Protein AF-A0A2V9BMB3-F1 (afdb_monomer)

Sequence (99 aa):
MALEAHAADNLRFIRETMERAGSFTAVPGWGGFAIGWTALAASFVAARQASRNAWLATWLAEALVAVGIAAGATARKARAAKVPLLSGPGRKFALSFVP

Radius of gyration: 21.28 Å; Cα contacts (8 Å, |Δi|>4): 41; chains: 1; bounding box: 56×33×55 Å

Foldseek 3Di:
DVVVVVVVVVVVVVVVVVVVVVLPVCQPPVLVVVLVVLVVVLVVVLVPDPDPVVNVVSVVVSVVVSVVSNVVSLVVSCVVVVHDSCPDVVVVVVVVPPD

Solvent-accessible surface area (backbone atoms only — not comparable to full-atom values): 5585 Å² total; per-residue (Å²): 109,72,67,59,54,51,52,53,50,52,54,51,51,51,51,53,48,51,64,57,47,65,73,72,74,61,67,53,64,66,31,56,52,51,38,53,53,52,49,52,54,39,48,59,55,31,74,68,43,92,44,73,65,56,28,51,51,38,52,54,52,45,50,53,50,39,49,50,42,47,51,50,36,50,52,55,49,28,60,75,66,74,45,63,75,74,80,43,66,62,43,58,58,58,50,70,73,54,133

Secondary structure (DSSP, 8-state):
-HHHHHHHHHHHHHHHHHHHHTTTS---HHHHHHHHHHHHHHHHHHHT-SSHHHHHHHHHHHHHHHHHHHHHHHHHHHHHTT--TTTSHHHHHHHTT--

pLDDT: mean 80.55, std 15.61, range [50.62, 98.12]

Nearest PDB structures (foldseek):
  4ke2-assembly2_B  TM=3.819E-01  e=6.171E+00  Pseudopleuronectes americanus
  4ke2-assembly1_A  TM=4.449E-01  e=9.646E+00  Pseudopleuronectes americanus

Structure (mmCIF, N/CA/C/O backbone):
data_AF-A0A2V9BMB3-F1
#
_entry.id   AF-A0A2V9BMB3-F1
#
loop_
_atom_site.group_PDB
_atom_site.id
_atom_site.type_symbol
_atom_site.label_atom_id
_atom_site.label_alt_id
_atom_site.label_comp_id
_atom_site.label_asym_id
_atom_site.label_entity_id
_atom_site.label_seq_id
_atom_site.pdbx_PDB_ins_code
_atom_site.Cartn_x
_atom_site.Cartn_y
_atom_site.Cartn_z
_atom_site.occupancy
_atom_site.B_iso_or_equiv
_atom_site.auth_seq_id
_atom_site.auth_comp_id
_atom_site.auth_asym_id
_atom_site.auth_atom_id
_atom_site.pdbx_PDB_model_num
ATOM 1 N N . MET A 1 1 ? 41.725 -5.766 -32.527 1.00 62.66 1 MET A N 1
ATOM 2 C CA . MET A 1 1 ? 40.349 -5.665 -33.066 1.00 62.66 1 MET A CA 1
ATOM 3 C C . MET A 1 1 ? 39.329 -6.540 -32.334 1.00 62.66 1 MET A C 1
ATOM 5 O O . MET A 1 1 ? 38.277 -6.016 -32.007 1.00 62.66 1 MET A O 1
ATOM 9 N N . ALA A 1 2 ? 39.603 -7.812 -32.003 1.00 75.94 2 ALA A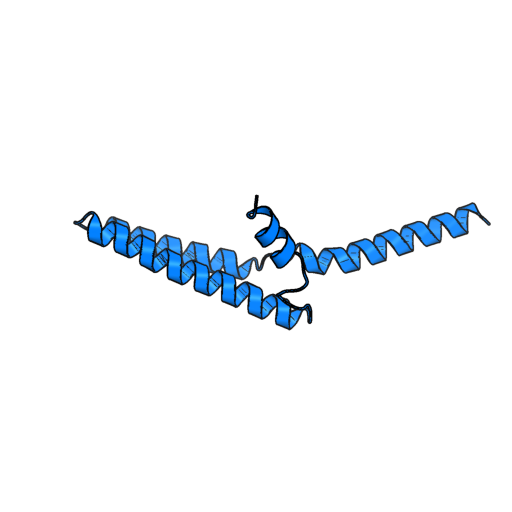 N 1
ATOM 10 C CA . ALA A 1 2 ? 38.628 -8.650 -31.278 1.00 75.94 2 ALA A CA 1
ATOM 11 C C . ALA A 1 2 ? 38.271 -8.134 -29.862 1.00 75.94 2 ALA A C 1
ATOM 13 O O . ALA A 1 2 ? 37.110 -8.186 -29.465 1.00 75.94 2 ALA A O 1
ATOM 14 N N . LEU A 1 3 ? 39.246 -7.577 -29.127 1.00 80.12 3 LEU A N 1
ATOM 15 C CA . LEU A 1 3 ? 39.030 -7.006 -27.788 1.00 80.12 3 LEU A CA 1
ATOM 16 C C . LEU A 1 3 ? 38.114 -5.770 -27.814 1.00 80.12 3 LEU A C 1
ATOM 18 O O . LEU A 1 3 ? 37.237 -5.637 -26.968 1.00 80.12 3 LEU A O 1
ATOM 22 N N . GLU A 1 4 ? 38.289 -4.888 -28.801 1.00 82.06 4 GLU A N 1
ATOM 23 C CA . GLU A 1 4 ? 37.474 -3.674 -28.942 1.00 82.06 4 GLU A CA 1
ATOM 24 C C . GLU A 1 4 ? 36.034 -3.993 -29.353 1.00 82.06 4 GLU A C 1
ATOM 26 O O . GLU A 1 4 ? 35.100 -3.399 -28.820 1.00 82.06 4 GLU A O 1
ATOM 31 N N . ALA A 1 5 ? 35.841 -4.983 -30.233 1.00 82.81 5 ALA A N 1
ATOM 32 C CA . ALA A 1 5 ? 34.511 -5.472 -30.592 1.00 82.81 5 ALA A CA 1
ATOM 33 C C . ALA A 1 5 ? 33.778 -6.059 -29.372 1.00 82.81 5 ALA A C 1
ATOM 35 O O . ALA A 1 5 ? 32.622 -5.723 -29.122 1.00 82.81 5 ALA A O 1
ATOM 36 N N . HIS A 1 6 ? 34.478 -6.860 -28.562 1.00 82.69 6 HIS A N 1
ATOM 37 C CA . HIS A 1 6 ? 33.918 -7.437 -27.341 1.00 82.69 6 HIS A CA 1
ATOM 38 C C . HIS A 1 6 ? 33.590 -6.372 -26.278 1.00 82.69 6 HIS A C 1
ATOM 40 O O . HIS A 1 6 ? 32.547 -6.431 -25.627 1.00 82.69 6 HIS A O 1
ATOM 46 N N . ALA A 1 7 ? 34.443 -5.354 -26.125 1.00 88.00 7 ALA A N 1
ATOM 47 C CA . ALA A 1 7 ? 34.186 -4.232 -25.225 1.00 88.00 7 ALA A CA 1
ATOM 48 C C . ALA A 1 7 ? 32.959 -3.409 -25.660 1.00 88.00 7 ALA A C 1
ATOM 50 O O . ALA A 1 7 ? 32.125 -3.052 -24.824 1.00 88.00 7 ALA A O 1
ATOM 51 N N . ALA A 1 8 ? 32.811 -3.153 -26.965 1.00 89.62 8 ALA A N 1
ATOM 52 C CA . ALA A 1 8 ? 31.654 -2.455 -27.518 1.00 89.62 8 ALA A CA 1
ATOM 53 C C . ALA A 1 8 ? 30.345 -3.239 -27.312 1.00 89.62 8 ALA A C 1
ATOM 55 O O . ALA A 1 8 ? 29.323 -2.639 -26.970 1.00 89.62 8 ALA A O 1
ATOM 56 N N . ASP A 1 9 ? 30.375 -4.567 -27.458 1.00 89.19 9 ASP A N 1
ATOM 57 C CA . ASP A 1 9 ? 29.225 -5.436 -27.178 1.00 89.19 9 ASP A CA 1
ATOM 58 C C . ASP A 1 9 ? 28.803 -5.394 -25.708 1.00 89.19 9 ASP A C 1
ATOM 60 O O . ASP A 1 9 ? 27.616 -5.231 -25.416 1.00 89.19 9 ASP A O 1
ATOM 64 N N . ASN A 1 10 ? 29.759 -5.454 -24.779 1.00 89.31 10 ASN A N 1
ATOM 65 C CA . ASN A 1 10 ? 29.468 -5.396 -23.345 1.00 89.31 10 ASN A CA 1
ATOM 66 C C . ASN A 1 10 ? 28.817 -4.064 -22.937 1.00 89.31 10 ASN A C 1
ATOM 68 O O . ASN A 1 10 ? 27.856 -4.056 -22.167 1.00 89.31 10 ASN A O 1
ATOM 72 N N . LEU A 1 11 ? 29.273 -2.932 -23.486 1.00 91.44 11 LEU A N 1
ATOM 73 C CA . LEU A 1 11 ? 28.649 -1.627 -23.230 1.00 91.44 11 LEU A CA 1
ATOM 74 C C . LEU A 1 11 ? 27.219 -1.553 -23.780 1.00 91.44 11 LEU A C 1
ATOM 76 O O . LEU A 1 11 ? 26.325 -1.018 -23.119 1.00 91.44 11 LEU A O 1
ATOM 80 N N . ARG A 1 12 ? 26.985 -2.126 -24.967 1.00 88.75 12 ARG A N 1
ATOM 81 C CA . ARG A 1 12 ? 25.650 -2.233 -25.570 1.00 88.75 12 ARG A CA 1
ATOM 82 C C . ARG A 1 12 ? 24.719 -3.069 -24.694 1.00 88.75 12 ARG A C 1
ATOM 84 O O . ARG A 1 12 ? 23.602 -2.640 -24.415 1.00 88.75 12 ARG A O 1
ATOM 91 N N . PHE A 1 13 ? 25.211 -4.210 -24.213 1.00 86.81 13 PHE A N 1
ATOM 92 C CA . PHE A 1 13 ? 24.481 -5.114 -23.332 1.00 86.81 13 PHE A CA 1
ATOM 93 C C . PHE A 1 13 ? 24.119 -4.452 -21.998 1.00 86.81 13 PHE A C 1
ATOM 95 O O . PHE A 1 13 ? 22.972 -4.547 -21.559 1.00 86.81 13 PHE A O 1
ATOM 102 N N . ILE A 1 14 ? 25.057 -3.736 -21.366 1.00 85.62 14 ILE A N 1
ATOM 103 C CA . ILE A 1 14 ? 24.796 -2.986 -20.128 1.00 85.62 14 ILE A CA 1
ATOM 104 C C . ILE A 1 14 ? 23.722 -1.926 -20.370 1.00 85.62 14 ILE A C 1
ATOM 106 O O . ILE A 1 14 ? 22.760 -1.850 -19.607 1.00 85.62 14 ILE A O 1
ATOM 110 N N . ARG A 1 15 ? 23.838 -1.146 -21.453 1.00 84.25 15 ARG A N 1
ATOM 111 C CA . ARG A 1 15 ? 22.858 -0.113 -21.814 1.00 84.25 15 ARG A CA 1
ATOM 112 C C . ARG A 1 15 ? 21.467 -0.704 -22.020 1.00 84.25 15 ARG A C 1
ATOM 114 O O . ARG A 1 15 ? 20.512 -0.220 -21.426 1.00 84.25 15 ARG A O 1
ATOM 121 N N . GLU A 1 16 ? 21.362 -1.777 -22.794 1.00 83.44 16 GLU A N 1
ATOM 122 C CA . GLU A 1 16 ? 20.093 -2.456 -23.064 1.00 83.44 16 GLU A CA 1
ATOM 123 C C . GLU A 1 16 ? 19.497 -3.078 -21.788 1.00 83.44 16 GLU A C 1
ATOM 125 O O . GLU A 1 16 ? 18.287 -3.020 -21.555 1.00 83.44 16 GLU A O 1
ATOM 130 N N . THR A 1 17 ? 20.347 -3.621 -20.912 1.00 78.75 17 THR A N 1
ATOM 131 C CA . THR A 1 17 ? 19.939 -4.156 -19.606 1.00 78.75 17 THR A CA 1
ATOM 132 C C . THR A 1 17 ? 19.423 -3.047 -18.689 1.00 78.75 17 THR A C 1
ATOM 134 O O . THR A 1 17 ? 18.370 -3.212 -18.076 1.00 78.75 17 THR A O 1
ATOM 137 N N . MET A 1 18 ? 20.101 -1.897 -18.627 1.00 77.19 18 MET A N 1
ATOM 138 C CA . MET A 1 18 ? 19.660 -0.728 -17.856 1.00 77.19 18 MET A CA 1
ATOM 139 C C . MET A 1 18 ? 18.355 -0.133 -18.405 1.00 77.19 18 MET A C 1
ATOM 141 O O . MET A 1 18 ? 17.442 0.155 -17.628 1.00 77.19 18 MET A O 1
ATOM 145 N N . GLU A 1 19 ? 18.231 -0.006 -19.730 1.00 74.62 19 GLU A N 1
ATOM 146 C CA . GLU A 1 19 ? 17.014 0.468 -20.403 1.00 74.62 19 GLU A CA 1
ATOM 147 C C . GLU A 1 19 ? 15.814 -0.447 -20.104 1.00 74.62 19 GLU A C 1
ATOM 149 O O . GLU A 1 19 ? 14.713 0.036 -19.831 1.00 74.62 19 GLU A O 1
ATOM 154 N N . ARG A 1 20 ? 16.021 -1.771 -20.060 1.00 65.75 20 ARG A N 1
ATOM 155 C CA . ARG A 1 20 ? 14.979 -2.736 -19.669 1.00 65.75 20 ARG A CA 1
ATOM 156 C C . ARG A 1 20 ? 14.677 -2.717 -18.168 1.00 65.75 20 ARG A C 1
ATOM 158 O O . ARG A 1 20 ? 13.506 -2.804 -17.786 1.00 65.75 20 ARG A O 1
ATOM 165 N N . ALA A 1 21 ? 15.694 -2.575 -17.317 1.00 61.00 21 ALA A N 1
ATOM 166 C CA . ALA A 1 21 ? 15.558 -2.597 -15.858 1.00 61.00 21 ALA A CA 1
ATOM 167 C C . ALA A 1 21 ? 14.743 -1.412 -15.306 1.00 61.00 21 ALA A C 1
ATOM 169 O O . ALA A 1 21 ? 14.001 -1.582 -14.335 1.00 61.00 21 ALA A O 1
ATOM 170 N N . GLY A 1 22 ? 14.801 -0.241 -15.954 1.00 53.81 22 GLY A N 1
ATOM 171 C CA . GLY A 1 22 ? 14.031 0.944 -15.549 1.00 53.81 22 GLY A CA 1
ATOM 172 C C . GLY A 1 22 ? 12.509 0.738 -15.550 1.00 53.81 22 GLY A C 1
ATOM 173 O O . GLY A 1 22 ? 11.791 1.389 -14.792 1.00 53.81 22 GLY A O 1
ATOM 174 N N . SER A 1 23 ? 12.002 -0.215 -16.341 1.00 55.19 23 SER A N 1
ATOM 175 C CA . SER A 1 23 ? 10.571 -0.550 -16.372 1.00 55.19 23 SER A CA 1
ATOM 176 C C . SER A 1 23 ? 10.103 -1.412 -15.184 1.00 55.19 23 SER A C 1
ATOM 178 O O . SER A 1 23 ? 8.908 -1.443 -14.893 1.00 55.19 23 SER A O 1
ATOM 180 N N . PHE A 1 24 ? 11.024 -2.071 -14.464 1.00 50.62 24 PHE A N 1
ATOM 181 C CA . PHE A 1 24 ? 10.721 -3.085 -13.439 1.00 50.62 24 PHE A CA 1
ATOM 182 C C . PHE A 1 24 ? 10.868 -2.604 -11.987 1.00 50.62 24 PHE A C 1
ATOM 184 O O . PHE A 1 24 ? 10.160 -3.102 -11.116 1.00 50.62 24 PHE A O 1
ATOM 191 N N . THR A 1 25 ? 11.734 -1.628 -11.696 1.00 52.75 25 THR A N 1
ATOM 192 C CA . THR A 1 25 ? 11.927 -1.080 -10.327 1.00 52.75 25 THR A CA 1
ATOM 193 C C . THR A 1 25 ? 10.912 -0.016 -9.956 1.00 52.75 25 THR A C 1
ATOM 195 O O . THR A 1 25 ? 10.932 0.581 -8.879 1.00 52.75 25 THR A O 1
ATOM 198 N N . ALA A 1 26 ? 10.010 0.249 -10.879 1.00 50.97 26 ALA A N 1
ATOM 199 C CA . ALA A 1 26 ? 9.121 1.352 -10.799 1.00 50.97 26 ALA A CA 1
ATOM 200 C C . ALA A 1 26 ? 7.933 0.911 -9.909 1.00 50.97 26 ALA A C 1
ATOM 202 O O . ALA A 1 26 ? 6.791 0.812 -10.345 1.00 50.97 26 ALA A O 1
ATOM 203 N N . VAL A 1 27 ? 8.169 0.748 -8.609 1.00 52.81 27 VAL A N 1
ATOM 204 C CA . VAL A 1 27 ? 7.110 0.852 -7.601 1.00 52.81 27 VAL A CA 1
ATOM 205 C C . VAL A 1 27 ? 6.588 2.293 -7.689 1.00 52.81 27 VAL A C 1
ATOM 207 O O . VAL A 1 27 ? 7.389 3.226 -7.805 1.00 52.81 27 VAL A O 1
ATOM 210 N N . PRO A 1 28 ? 5.276 2.548 -7.808 1.00 60.28 28 PRO A N 1
ATOM 211 C CA . PRO A 1 28 ? 4.776 3.915 -7.830 1.00 60.28 28 PRO A CA 1
ATOM 212 C C . PRO A 1 28 ? 5.040 4.544 -6.457 1.00 60.28 28 PRO A C 1
ATOM 214 O O . PRO A 1 28 ? 4.259 4.342 -5.535 1.00 60.28 28 PRO A O 1
ATOM 217 N N . GLY A 1 29 ? 6.136 5.300 -6.312 1.00 69.50 29 GLY A N 1
ATOM 218 C CA . GLY A 1 29 ? 6.480 5.970 -5.048 1.00 69.50 29 GLY A CA 1
ATOM 219 C C . GLY A 1 29 ? 5.330 6.834 -4.519 1.00 69.50 29 GLY A C 1
ATOM 220 O O . GLY A 1 29 ? 5.031 6.824 -3.330 1.00 69.50 29 GLY A O 1
ATOM 221 N N . TRP A 1 30 ? 4.583 7.462 -5.431 1.00 79.50 30 TRP A N 1
ATOM 222 C CA . TRP A 1 30 ? 3.362 8.207 -5.122 1.00 79.50 30 TRP A CA 1
ATOM 223 C C . TRP A 1 30 ? 2.217 7.354 -4.557 1.00 79.50 30 TRP A C 1
ATOM 225 O O . TRP A 1 30 ? 1.465 7.836 -3.717 1.00 79.50 30 TRP A O 1
ATOM 235 N N . GLY A 1 31 ? 2.079 6.095 -4.989 1.00 84.12 31 GLY A N 1
ATOM 236 C CA . GLY A 1 31 ? 1.062 5.182 -4.459 1.00 84.12 31 GLY A CA 1
ATOM 237 C C . GLY A 1 31 ? 1.346 4.815 -3.004 1.00 84.12 31 GLY A C 1
ATOM 238 O O . GLY A 1 31 ? 0.454 4.902 -2.169 1.00 84.12 31 GLY A O 1
ATOM 239 N N . GLY A 1 32 ? 2.606 4.497 -2.689 1.00 87.00 32 GLY A N 1
ATOM 240 C CA . GLY A 1 32 ? 3.039 4.248 -1.310 1.00 87.00 32 GLY A CA 1
ATOM 241 C C . GLY A 1 32 ? 2.886 5.477 -0.411 1.00 87.00 32 GLY A C 1
ATOM 242 O O . GLY A 1 32 ? 2.409 5.358 0.713 1.00 87.00 32 GLY A O 1
ATOM 243 N N . PHE A 1 33 ? 3.208 6.668 -0.924 1.00 90.69 33 PHE A N 1
ATOM 244 C CA . PHE A 1 33 ? 3.006 7.922 -0.195 1.00 90.69 33 PHE A CA 1
ATOM 245 C C . PHE A 1 33 ? 1.530 8.173 0.147 1.00 90.69 33 PHE A C 1
ATOM 247 O O . PHE A 1 33 ? 1.213 8.514 1.285 1.00 90.69 33 PHE A O 1
ATOM 254 N N . ALA A 1 34 ? 0.621 7.962 -0.810 1.00 91.81 34 ALA A N 1
ATOM 255 C CA . ALA A 1 34 ? -0.814 8.109 -0.578 1.00 91.81 34 ALA A CA 1
ATOM 256 C C . ALA A 1 34 ? -1.342 7.102 0.461 1.00 91.81 34 ALA A C 1
ATOM 258 O O . ALA A 1 34 ? -2.083 7.509 1.350 1.00 91.81 34 ALA A O 1
ATOM 259 N N . ILE A 1 35 ? -0.908 5.834 0.398 1.00 95.25 35 ILE A N 1
ATOM 260 C CA . ILE A 1 35 ? -1.255 4.803 1.397 1.00 95.25 35 ILE A CA 1
ATOM 261 C C . ILE A 1 35 ? -0.770 5.204 2.796 1.00 95.25 35 ILE A C 1
ATOM 263 O O . ILE A 1 35 ? -1.496 5.055 3.772 1.00 95.25 35 ILE A O 1
ATOM 267 N N . GLY A 1 36 ? 0.448 5.740 2.912 1.00 94.31 36 GLY A N 1
ATOM 268 C CA . GLY A 1 36 ? 0.964 6.218 4.196 1.00 94.31 36 GLY A CA 1
ATOM 269 C C . GLY A 1 36 ? 0.088 7.321 4.797 1.00 94.31 36 GLY A C 1
ATOM 270 O O . GLY A 1 36 ? -0.229 7.284 5.984 1.00 94.31 36 GLY A O 1
ATOM 271 N N . TRP A 1 37 ? -0.362 8.271 3.976 1.00 97.38 37 TRP A N 1
ATOM 272 C CA . TRP A 1 37 ? -1.251 9.344 4.422 1.00 97.38 37 TRP A CA 1
ATOM 273 C C . TRP A 1 37 ? -2.631 8.852 4.858 1.00 97.38 37 TRP A C 1
ATOM 275 O O . TRP A 1 37 ? -3.128 9.296 5.895 1.00 97.38 37 TRP A O 1
ATOM 285 N N . THR A 1 38 ? -3.246 7.935 4.107 1.00 96.94 38 THR A N 1
ATOM 286 C CA . THR A 1 38 ? -4.544 7.364 4.494 1.00 96.94 38 THR A CA 1
ATOM 287 C C . THR A 1 38 ? -4.416 6.532 5.768 1.00 96.94 38 THR A C 1
ATOM 289 O O . THR A 1 38 ? -5.214 6.712 6.685 1.00 96.94 38 THR A O 1
ATOM 292 N N . ALA A 1 39 ? -3.332 5.767 5.922 1.00 96.88 39 ALA A N 1
ATOM 293 C CA . ALA A 1 39 ? -3.052 5.006 7.136 1.00 96.88 39 ALA A CA 1
ATOM 294 C C . ALA A 1 39 ? -2.844 5.898 8.372 1.00 96.88 39 ALA A C 1
ATOM 296 O O . ALA A 1 39 ? -3.299 5.550 9.465 1.00 96.88 39 ALA A O 1
ATOM 297 N N . LEU A 1 40 ? -2.200 7.063 8.229 1.00 98.12 40 LEU A N 1
ATOM 298 C CA . LEU A 1 40 ? -2.076 8.041 9.318 1.00 98.12 40 LEU A CA 1
ATOM 299 C C . LEU A 1 40 ? -3.442 8.608 9.724 1.00 98.12 40 LEU A C 1
ATOM 301 O O . LEU A 1 40 ? -3.751 8.680 10.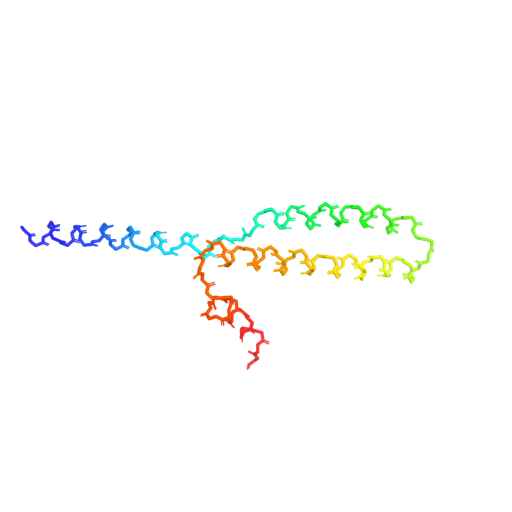916 1.00 98.12 40 LEU A O 1
ATOM 305 N N . ALA A 1 41 ? -4.285 8.955 8.749 1.00 97.38 41 ALA A N 1
ATOM 306 C CA . ALA A 1 41 ? -5.647 9.412 9.014 1.00 97.38 41 ALA A CA 1
ATOM 307 C C . ALA A 1 41 ? -6.488 8.316 9.694 1.00 97.38 41 ALA A C 1
ATOM 309 O O . ALA A 1 41 ? -7.135 8.570 10.712 1.00 97.38 41 ALA A O 1
ATOM 310 N N . ALA A 1 42 ? -6.419 7.081 9.195 1.00 96.75 42 ALA A N 1
ATOM 311 C CA . ALA A 1 42 ? -7.091 5.927 9.779 1.00 96.75 42 ALA A CA 1
ATOM 312 C C . ALA A 1 42 ? -6.602 5.640 11.203 1.00 96.75 42 ALA A C 1
ATOM 314 O O . ALA A 1 42 ? -7.416 5.361 12.077 1.00 96.75 42 ALA A O 1
ATOM 315 N N . SER A 1 43 ? -5.302 5.788 11.473 1.00 97.44 43 SER A N 1
ATOM 316 C CA . SER A 1 43 ? -4.728 5.630 12.816 1.00 97.44 43 SER A CA 1
ATOM 317 C C . SER A 1 43 ? -5.302 6.649 13.800 1.00 97.44 43 SER A C 1
ATOM 319 O O . SER A 1 43 ? -5.678 6.286 14.915 1.00 97.44 43 SER A O 1
ATOM 321 N N . PHE A 1 44 ? -5.430 7.914 13.384 1.00 97.62 44 PHE A N 1
ATOM 322 C CA . PHE A 1 44 ? -6.060 8.952 14.201 1.00 97.62 44 PHE A CA 1
ATOM 323 C C . PHE A 1 44 ? -7.534 8.636 14.491 1.00 97.62 44 PHE A C 1
ATOM 325 O O . PHE A 1 44 ? -7.990 8.787 15.624 1.00 97.62 44 PHE A O 1
ATOM 332 N N . VAL A 1 45 ? -8.276 8.150 13.491 1.00 97.00 45 VAL A N 1
ATOM 333 C CA . VAL A 1 45 ? -9.677 7.733 13.659 1.00 97.00 45 VAL A CA 1
ATOM 334 C C . VAL A 1 45 ? -9.786 6.517 14.581 1.00 97.00 45 VAL A C 1
ATOM 336 O O . VAL A 1 45 ? -10.610 6.520 15.494 1.00 97.00 45 VAL A O 1
ATOM 339 N N . ALA A 1 46 ? -8.941 5.504 14.387 1.00 96.19 46 ALA A N 1
ATOM 340 C CA . ALA A 1 46 ? -8.920 4.275 15.172 1.00 96.19 46 ALA A CA 1
ATOM 341 C C . ALA A 1 46 ? -8.597 4.555 16.645 1.00 96.19 46 ALA A C 1
ATOM 343 O O . ALA A 1 46 ? -9.242 3.995 17.529 1.00 96.19 46 ALA A O 1
ATOM 344 N N . ALA A 1 47 ? -7.666 5.474 16.921 1.00 96.44 47 ALA A N 1
ATOM 345 C CA . ALA A 1 47 ? -7.313 5.891 18.279 1.00 96.44 47 ALA A CA 1
ATOM 346 C C . ALA A 1 47 ? -8.489 6.512 19.057 1.00 96.44 47 ALA A C 1
ATOM 348 O O . ALA A 1 47 ? -8.464 6.547 20.284 1.00 96.44 47 ALA A O 1
ATOM 349 N N . ARG A 1 48 ? -9.528 6.991 18.359 1.00 95.94 48 ARG A N 1
ATOM 350 C CA . ARG A 1 48 ? -10.732 7.583 18.963 1.00 95.94 48 ARG A CA 1
ATOM 351 C C . ARG A 1 48 ? -11.893 6.596 19.103 1.00 95.94 48 ARG A C 1
ATOM 353 O O . ARG A 1 48 ? -12.945 6.977 19.612 1.00 95.94 48 ARG A O 1
ATOM 360 N N . GLN A 1 49 ? -11.737 5.349 18.657 1.00 94.75 49 GLN A N 1
ATOM 361 C CA . GLN A 1 49 ? -12.798 4.347 18.740 1.00 94.75 49 GLN A CA 1
ATOM 362 C C . GLN A 1 49 ? -12.885 3.752 20.146 1.00 94.75 49 GLN A C 1
ATOM 364 O O . GLN A 1 49 ? -11.927 3.174 20.650 1.00 94.75 49 GLN A O 1
ATOM 369 N N . ALA A 1 50 ? -14.065 3.844 20.761 1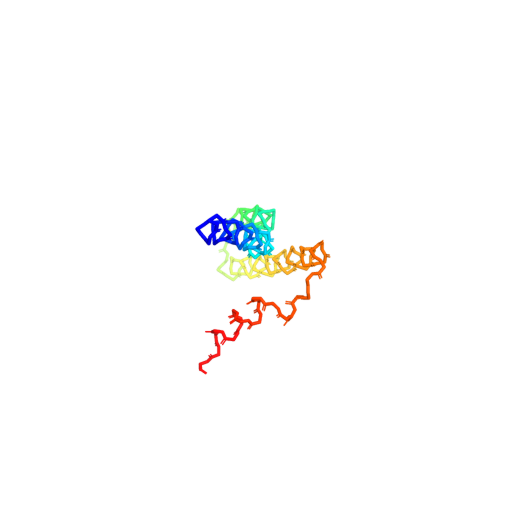.00 91.69 50 ALA A N 1
ATOM 370 C CA . ALA A 1 50 ? -14.310 3.295 22.096 1.00 91.69 50 ALA A CA 1
ATOM 371 C C . ALA A 1 50 ? -14.521 1.769 22.094 1.00 91.69 50 ALA A C 1
ATOM 373 O O . ALA A 1 50 ? -14.322 1.112 23.113 1.00 91.69 50 ALA A O 1
ATOM 374 N N . SER A 1 51 ? -14.934 1.192 20.958 1.00 96.69 51 SER A N 1
ATOM 375 C CA . SER A 1 51 ? -15.194 -0.244 20.834 1.00 96.69 51 SER A CA 1
ATOM 376 C C . SER A 1 51 ? -14.156 -0.939 19.957 1.00 96.69 51 SER A C 1
ATOM 378 O O . SER A 1 51 ? -13.709 -0.408 18.937 1.00 96.69 51 SER A O 1
ATOM 380 N N . ARG A 1 52 ? -13.824 -2.183 20.319 1.00 95.31 52 ARG A N 1
ATOM 381 C CA . ARG A 1 52 ? -12.909 -3.031 19.54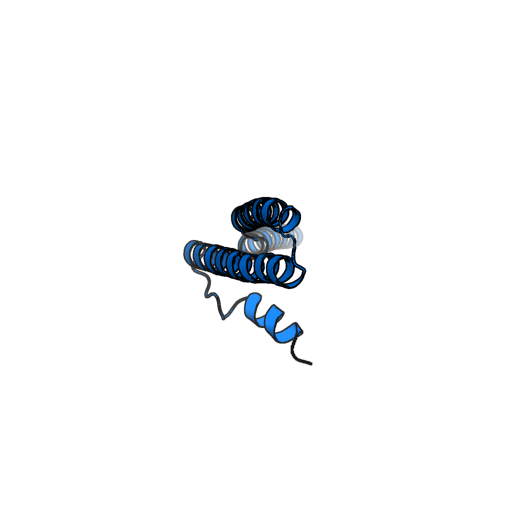2 1.00 95.31 52 ARG A CA 1
ATOM 382 C C . ARG A 1 52 ? -13.433 -3.304 18.128 1.00 95.31 52 ARG A C 1
ATOM 384 O O . ARG A 1 52 ? -12.643 -3.345 17.192 1.00 95.31 52 ARG A O 1
ATOM 391 N N . ASN A 1 53 ? -14.750 -3.422 17.960 1.00 97.06 53 ASN A N 1
ATOM 392 C CA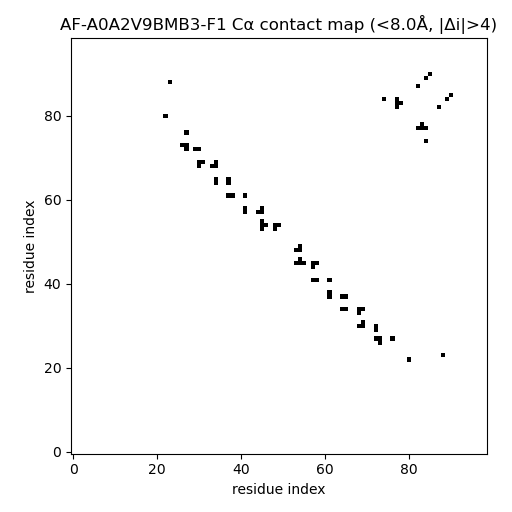 . ASN A 1 53 ? -15.367 -3.630 16.648 1.00 97.06 53 ASN A CA 1
ATOM 393 C C . ASN A 1 53 ? -15.215 -2.402 15.744 1.00 97.06 53 ASN A C 1
ATOM 395 O O . ASN A 1 53 ? -14.868 -2.556 14.579 1.00 97.06 53 ASN A O 1
ATOM 399 N N . ALA A 1 54 ? -15.417 -1.189 16.268 1.00 95.56 54 ALA A N 1
ATOM 400 C CA . ALA A 1 54 ? -15.238 0.033 15.483 1.00 95.56 54 ALA A CA 1
ATOM 401 C C . ALA A 1 54 ? -13.757 0.305 15.158 1.00 95.56 54 ALA A C 1
ATOM 403 O O . ALA A 1 54 ? -13.432 0.754 14.057 1.00 95.56 54 ALA A O 1
ATOM 404 N N . TRP A 1 55 ? -12.849 -0.037 16.079 1.00 97.31 55 TRP A N 1
ATOM 405 C CA . TRP A 1 55 ? -11.406 -0.029 15.822 1.00 97.31 55 TRP A CA 1
ATOM 406 C C . TRP A 1 55 ? -11.036 -0.972 14.667 1.00 97.31 55 TRP A C 1
ATOM 408 O O . TRP A 1 55 ? -10.388 -0.550 13.712 1.00 97.31 55 TRP A O 1
ATOM 418 N N . LEU A 1 56 ? -11.516 -2.222 14.701 1.00 97.44 56 LEU A N 1
ATOM 419 C CA . LEU A 1 56 ? -11.301 -3.198 13.625 1.00 97.44 56 LEU A CA 1
ATOM 420 C C . LEU A 1 56 ? -11.917 -2.740 12.299 1.00 97.44 56 LEU A C 1
ATOM 422 O O . LEU A 1 56 ? -11.265 -2.825 11.263 1.00 97.44 56 LEU A O 1
ATOM 426 N N . ALA A 1 57 ? -13.145 -2.219 12.326 1.00 97.44 57 ALA A N 1
ATOM 427 C CA . ALA A 1 57 ? -13.821 -1.710 11.136 1.00 97.44 57 ALA A CA 1
ATOM 428 C C . ALA A 1 57 ? -13.032 -0.572 10.468 1.00 97.44 57 ALA A C 1
ATOM 430 O O . ALA A 1 57 ? -12.967 -0.518 9.243 1.00 97.44 57 ALA A O 1
ATOM 431 N N . THR A 1 58 ? -12.381 0.288 11.259 1.00 97.62 58 THR A N 1
ATOM 432 C CA . THR A 1 58 ? -11.527 1.371 10.744 1.00 97.62 58 THR A CA 1
ATOM 433 C C . THR A 1 58 ? -10.334 0.8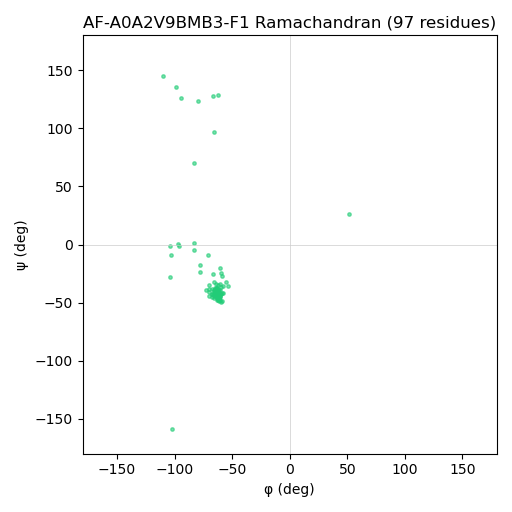09 9.969 1.00 97.62 58 THR A C 1
ATOM 435 O O . THR A 1 58 ? -10.065 1.244 8.852 1.00 97.62 58 THR A O 1
ATOM 438 N N . TRP A 1 59 ? -9.659 -0.207 10.513 1.00 97.75 59 TRP A N 1
ATOM 439 C CA . TRP A 1 59 ? -8.539 -0.859 9.830 1.00 97.75 59 TRP A CA 1
ATOM 440 C C . TRP A 1 59 ? -8.959 -1.640 8.587 1.00 97.75 59 TRP A C 1
ATOM 442 O O . TRP A 1 59 ? -8.253 -1.604 7.583 1.00 97.75 59 TRP A O 1
ATOM 452 N N . LEU A 1 60 ? -10.111 -2.313 8.620 1.00 98.00 60 LEU A N 1
ATOM 453 C CA . LEU A 1 60 ? -10.647 -3.003 7.445 1.00 98.00 60 LEU A CA 1
ATOM 454 C C . LEU A 1 60 ? -11.019 -2.018 6.332 1.00 98.00 60 LEU A C 1
ATOM 456 O O . LEU A 1 60 ? -10.718 -2.271 5.167 1.00 98.00 60 LEU A O 1
ATOM 460 N N . ALA A 1 61 ? -11.627 -0.883 6.682 1.00 97.50 61 ALA A N 1
ATOM 461 C CA . ALA A 1 61 ? -11.922 0.172 5.722 1.00 97.50 61 ALA A CA 1
ATOM 462 C C . ALA A 1 61 ? -10.634 0.743 5.106 1.00 97.50 61 ALA A C 1
ATOM 464 O O . ALA A 1 61 ? -10.540 0.852 3.884 1.00 97.50 61 ALA A O 1
ATOM 465 N N . GLU A 1 62 ? -9.618 1.029 5.923 1.00 98.00 62 GLU A N 1
ATOM 466 C CA . GLU A 1 62 ? -8.321 1.507 5.435 1.00 98.00 62 GLU A CA 1
ATOM 467 C C . GLU A 1 62 ? -7.628 0.483 4.531 1.00 98.00 62 GLU A C 1
ATOM 469 O O . GLU A 1 62 ? -7.086 0.845 3.490 1.00 98.00 62 GLU A O 1
ATOM 474 N N . ALA A 1 63 ? -7.697 -0.809 4.860 1.00 96.25 63 ALA A N 1
ATOM 475 C CA . ALA A 1 63 ? -7.141 -1.857 4.012 1.00 96.25 63 ALA A CA 1
ATOM 476 C C . ALA A 1 63 ? -7.769 -1.848 2.606 1.00 96.25 63 ALA A C 1
ATOM 478 O O . ALA A 1 63 ? -7.053 -1.964 1.610 1.00 96.25 63 ALA A O 1
ATOM 479 N N . LEU A 1 64 ? -9.088 -1.650 2.503 1.00 97.75 64 LEU A N 1
ATOM 480 C CA . LEU A 1 64 ? -9.773 -1.526 1.211 1.00 97.75 64 LEU A CA 1
ATOM 481 C C . LEU A 1 64 ? -9.317 -0.282 0.437 1.00 97.75 64 LEU A C 1
ATOM 483 O O . LEU A 1 64 ? -9.082 -0.361 -0.773 1.00 97.75 64 LEU A O 1
ATOM 487 N N . VAL A 1 65 ? -9.144 0.850 1.125 1.00 96.94 65 VAL A N 1
ATOM 488 C CA . VAL A 1 65 ? -8.617 2.088 0.528 1.00 96.94 65 VAL A CA 1
ATOM 489 C C . VAL A 1 65 ? -7.197 1.869 0.004 1.00 96.94 65 VAL A C 1
ATOM 491 O O . VAL A 1 65 ? -6.922 2.164 -1.162 1.00 96.94 65 VAL A O 1
ATOM 494 N N . ALA A 1 66 ? -6.315 1.281 0.812 1.00 94.38 66 ALA A N 1
ATOM 495 C CA . ALA A 1 66 ? -4.933 1.004 0.445 1.00 94.38 66 ALA A CA 1
ATOM 496 C C . ALA A 1 66 ? -4.832 0.064 -0.767 1.00 94.38 66 ALA A C 1
ATOM 498 O O . ALA A 1 66 ? -4.063 0.333 -1.694 1.00 94.38 66 ALA A O 1
ATOM 499 N N . VAL A 1 67 ? -5.654 -0.991 -0.815 1.00 93.06 67 VAL A N 1
ATOM 500 C CA . VAL A 1 67 ? -5.751 -1.892 -1.976 1.00 93.06 67 VAL A CA 1
ATOM 501 C C . VAL A 1 67 ? -6.208 -1.131 -3.221 1.00 93.06 67 VAL A C 1
ATOM 503 O O . VAL A 1 67 ? -5.608 -1.286 -4.287 1.00 93.06 67 VAL A O 1
ATOM 506 N N . GLY A 1 68 ? -7.216 -0.263 -3.100 1.00 93.44 68 GLY A N 1
ATOM 507 C CA . GLY A 1 68 ? -7.684 0.581 -4.200 1.00 93.44 68 GLY A CA 1
ATOM 508 C C . GLY A 1 68 ? -6.597 1.521 -4.733 1.00 93.44 68 GLY A C 1
ATOM 509 O O . GLY A 1 68 ? -6.391 1.612 -5.948 1.00 93.44 68 GLY A O 1
ATOM 510 N N . ILE A 1 69 ? -5.845 2.171 -3.838 1.00 91.88 69 ILE A N 1
ATOM 511 C CA . ILE A 1 69 ? -4.714 3.037 -4.200 1.00 91.88 69 ILE A CA 1
ATOM 512 C C . ILE A 1 69 ? -3.618 2.223 -4.891 1.00 91.88 69 ILE A C 1
ATOM 514 O O . ILE A 1 69 ? -3.153 2.619 -5.962 1.00 91.88 69 ILE A O 1
ATOM 518 N N . ALA A 1 70 ? -3.227 1.078 -4.328 1.00 86.12 70 ALA A N 1
ATOM 519 C CA . ALA A 1 70 ? -2.187 0.216 -4.882 1.00 86.12 70 ALA A CA 1
ATOM 520 C C . ALA A 1 70 ? -2.560 -0.302 -6.280 1.00 86.12 70 ALA A C 1
ATOM 522 O O . ALA A 1 70 ? -1.758 -0.201 -7.216 1.00 86.12 70 ALA A O 1
ATOM 523 N N . ALA A 1 71 ? -3.794 -0.785 -6.450 1.00 86.19 71 ALA A N 1
ATOM 524 C CA . ALA A 1 71 ? -4.313 -1.254 -7.730 1.00 86.19 71 ALA A CA 1
ATOM 525 C C . ALA A 1 71 ? -4.361 -0.116 -8.759 1.00 86.19 71 ALA A C 1
ATOM 527 O O . ALA A 1 71 ? -3.855 -0.260 -9.874 1.00 86.19 71 ALA A O 1
ATOM 528 N N . GLY A 1 72 ? -4.895 1.048 -8.378 1.00 86.31 72 GLY A N 1
ATOM 529 C CA . GLY A 1 72 ? -4.977 2.219 -9.248 1.00 86.31 72 GLY A CA 1
ATOM 530 C C . GLY A 1 72 ? -3.605 2.767 -9.651 1.00 86.31 72 GLY A C 1
ATOM 531 O O . GLY A 1 72 ? -3.389 3.100 -10.817 1.00 86.31 72 GLY A O 1
ATOM 532 N N . ALA A 1 73 ? -2.656 2.841 -8.718 1.00 85.25 73 ALA A N 1
ATOM 533 C CA . ALA A 1 73 ? -1.292 3.293 -8.984 1.00 85.25 73 ALA A CA 1
ATOM 534 C C . ALA A 1 73 ? -0.546 2.324 -9.912 1.00 85.25 73 ALA A C 1
ATOM 536 O O . ALA A 1 73 ? 0.090 2.758 -10.875 1.00 85.25 73 ALA A O 1
ATOM 537 N N . THR A 1 74 ? -0.693 1.018 -9.681 1.00 77.94 74 THR A N 1
ATOM 538 C CA . THR A 1 74 ? -0.144 -0.037 -10.546 1.00 77.94 74 THR A CA 1
ATOM 539 C C . THR A 1 74 ? -0.746 0.030 -11.950 1.00 77.94 74 THR A C 1
ATOM 541 O O . THR A 1 74 ? -0.014 0.032 -12.940 1.00 77.94 74 THR A O 1
ATOM 544 N N . ALA A 1 75 ? -2.070 0.182 -12.055 1.00 80.19 75 ALA A N 1
ATOM 545 C CA . ALA A 1 75 ? -2.772 0.291 -13.330 1.00 80.19 75 ALA A CA 1
ATOM 546 C C . ALA A 1 75 ? -2.349 1.531 -14.130 1.00 80.19 75 ALA A C 1
ATOM 548 O O . ALA A 1 75 ? -2.038 1.419 -15.317 1.00 80.19 75 ALA A O 1
ATOM 549 N N . ARG A 1 76 ? -2.291 2.710 -13.491 1.00 79.38 76 ARG A N 1
ATOM 550 C CA . ARG A 1 76 ? -1.818 3.952 -14.130 1.00 79.38 76 ARG A CA 1
ATOM 551 C C . ARG A 1 76 ? -0.398 3.796 -14.659 1.00 79.38 76 ARG A C 1
ATOM 553 O O . ARG A 1 76 ? -0.106 4.218 -15.774 1.00 79.38 76 ARG A O 1
ATOM 560 N N . LYS A 1 77 ? 0.466 3.150 -13.881 1.00 71.06 77 LYS A N 1
ATOM 561 C CA . LYS A 1 77 ? 1.8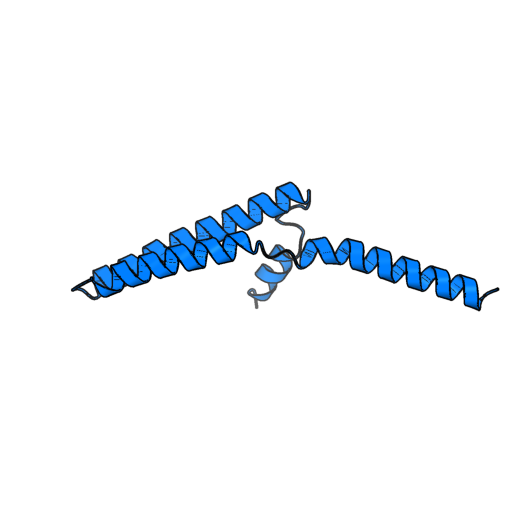71 2.973 -14.225 1.00 71.06 77 LYS A CA 1
ATOM 562 C C . LYS A 1 77 ? 2.100 2.012 -15.382 1.00 71.06 77 LYS A C 1
ATOM 564 O O . LYS A 1 77 ? 2.853 2.334 -16.294 1.00 71.06 77 LYS A O 1
ATOM 569 N N . ALA A 1 78 ? 1.417 0.873 -15.387 1.00 69.94 78 ALA A N 1
ATOM 570 C CA . ALA A 1 78 ? 1.511 -0.069 -16.495 1.00 69.94 78 ALA A CA 1
ATOM 571 C C . ALA A 1 78 ? 0.965 0.523 -17.802 1.00 69.94 78 ALA A C 1
ATOM 573 O O . ALA A 1 78 ? 1.568 0.340 -18.858 1.00 69.94 78 ALA A O 1
ATOM 574 N N . ARG A 1 79 ? -0.121 1.310 -17.721 1.00 71.56 79 ARG A N 1
ATOM 575 C CA . ARG A 1 79 ? -0.639 2.076 -18.866 1.00 71.56 79 ARG A CA 1
ATOM 576 C C . ARG A 1 79 ? 0.384 3.092 -19.377 1.00 71.56 79 ARG A C 1
ATOM 578 O O . ARG A 1 79 ? 0.635 3.128 -20.576 1.00 71.56 79 ARG A O 1
ATOM 585 N N . ALA A 1 80 ? 1.005 3.869 -18.485 1.00 70.25 80 ALA A N 1
ATOM 586 C CA . ALA A 1 80 ? 2.039 4.841 -18.852 1.00 70.25 80 ALA A CA 1
ATOM 587 C C . ALA A 1 80 ? 3.275 4.178 -19.489 1.00 70.25 80 ALA A C 1
ATOM 589 O O . ALA A 1 80 ? 3.859 4.730 -20.416 1.00 70.25 80 ALA A O 1
ATOM 590 N N . ALA A 1 81 ? 3.638 2.975 -19.038 1.00 66.88 81 ALA A N 1
ATOM 591 C CA . ALA A 1 81 ? 4.763 2.211 -19.570 1.00 66.88 81 ALA A CA 1
ATOM 592 C C . ALA A 1 81 ? 4.430 1.390 -20.836 1.00 66.88 81 ALA A C 1
ATOM 594 O O . ALA A 1 81 ? 5.329 0.772 -21.397 1.00 66.88 81 ALA A O 1
ATOM 595 N N . LYS A 1 82 ? 3.163 1.351 -21.289 1.00 62.03 82 LYS A N 1
ATOM 596 C CA . LYS A 1 82 ? 2.667 0.469 -22.373 1.00 62.03 82 LYS A CA 1
ATOM 597 C C . LYS A 1 82 ? 3.012 -1.021 -22.177 1.00 62.03 82 LYS A C 1
ATOM 599 O O . LYS A 1 82 ? 3.095 -1.773 -23.144 1.00 62.03 82 LYS A O 1
ATOM 604 N N . VAL A 1 83 ? 3.193 -1.461 -20.931 1.00 59.31 83 VAL A N 1
ATOM 605 C CA . VAL A 1 83 ? 3.492 -2.861 -20.592 1.00 59.31 83 VAL A CA 1
ATOM 606 C C . VAL A 1 83 ? 2.198 -3.551 -20.146 1.00 59.31 83 VAL A C 1
ATOM 608 O O . VAL A 1 83 ? 1.456 -2.971 -19.346 1.00 59.31 83 VAL A O 1
ATOM 611 N N . PRO A 1 84 ? 1.889 -4.780 -20.606 1.00 55.44 84 PRO A N 1
ATOM 612 C CA . PRO A 1 84 ? 0.681 -5.466 -20.166 1.00 55.44 84 PRO A CA 1
ATOM 613 C C . PRO A 1 84 ? 0.767 -5.825 -18.673 1.00 55.44 84 PRO A C 1
ATOM 615 O O . PRO A 1 84 ? 1.706 -6.483 -18.226 1.00 55.44 84 PRO A O 1
ATOM 618 N N . LEU A 1 85 ? -0.256 -5.431 -17.906 1.00 53.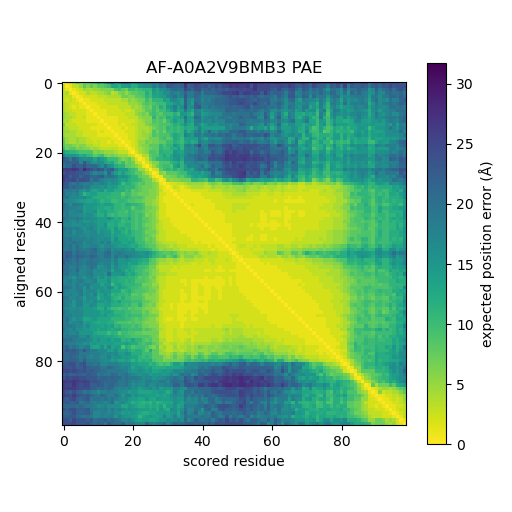03 85 LEU A N 1
ATOM 619 C CA . LEU A 1 85 ? -0.369 -5.654 -16.453 1.00 53.03 85 LEU A CA 1
ATOM 620 C C . LEU A 1 85 ? -0.253 -7.133 -16.041 1.00 53.03 85 LEU A C 1
ATOM 622 O O . LEU A 1 85 ? 0.249 -7.439 -14.964 1.00 53.03 85 LEU A O 1
ATOM 626 N N . LEU A 1 86 ? -0.716 -8.042 -16.903 1.00 53.75 86 LEU A N 1
ATOM 627 C CA . LEU A 1 86 ? -0.887 -9.472 -16.618 1.00 53.75 86 LEU A CA 1
ATOM 628 C C . LEU A 1 86 ? 0.196 -10.379 -17.230 1.00 53.75 86 LEU A C 1
ATOM 630 O O . LEU A 1 86 ? 0.238 -11.568 -16.919 1.00 53.75 86 LEU A O 1
ATOM 634 N N . SER A 1 87 ? 1.080 -9.863 -18.090 1.00 51.44 87 SER A N 1
ATOM 635 C CA . SER A 1 87 ? 2.142 -10.670 -18.722 1.00 51.44 87 SER A CA 1
ATOM 636 C C . SER A 1 87 ? 3.533 -10.440 -18.120 1.00 51.44 87 SER A C 1
ATOM 638 O O . SER A 1 87 ? 4.496 -11.070 -18.551 1.00 51.44 87 SER A O 1
ATOM 640 N N . GLY A 1 88 ? 3.644 -9.541 -17.139 1.00 59.53 88 GLY A N 1
ATOM 641 C CA . GLY A 1 88 ? 4.901 -9.133 -16.515 1.00 59.53 88 GLY A CA 1
ATOM 642 C C . GLY A 1 88 ? 5.178 -9.762 -15.131 1.00 59.53 88 GLY A C 1
ATOM 643 O O . GLY A 1 88 ? 4.609 -10.800 -14.781 1.00 59.53 88 GLY A O 1
ATOM 644 N N . PRO A 1 89 ? 6.046 -9.138 -14.309 1.00 55.03 89 PRO A N 1
ATOM 645 C CA . PRO A 1 89 ? 6.479 -9.642 -12.997 1.00 55.03 89 PRO A CA 1
ATOM 646 C C . PRO A 1 89 ? 5.338 -9.852 -12.002 1.00 55.03 89 PRO A C 1
ATOM 648 O O . PRO A 1 89 ? 5.444 -10.740 -11.166 1.00 55.03 89 PRO A O 1
ATOM 651 N N . GLY A 1 90 ? 4.232 -9.108 -12.121 1.00 56.66 90 GLY A N 1
ATOM 652 C CA . GLY A 1 90 ? 3.055 -9.281 -11.264 1.00 56.66 90 GLY A CA 1
ATOM 653 C C . GLY A 1 90 ? 2.465 -10.693 -11.329 1.00 56.66 90 GLY A C 1
ATOM 654 O O . GLY A 1 90 ? 2.082 -11.240 -10.300 1.00 56.66 90 GLY A O 1
ATOM 655 N N . ARG A 1 91 ? 2.485 -11.340 -12.505 1.00 59.81 91 ARG A N 1
ATOM 656 C CA . ARG A 1 91 ? 2.065 -12.744 -12.640 1.00 59.81 91 ARG A CA 1
ATOM 657 C C . ARG A 1 91 ? 3.057 -13.697 -11.977 1.00 59.81 91 ARG A C 1
ATOM 659 O O . ARG A 1 91 ? 2.635 -14.640 -11.325 1.00 59.81 91 ARG A O 1
ATOM 666 N N . LYS A 1 92 ? 4.364 -13.447 -12.116 1.00 60.81 92 LYS A N 1
ATOM 667 C CA . LYS A 1 92 ? 5.412 -14.256 -11.464 1.00 60.81 92 LYS A CA 1
ATOM 668 C C . LYS A 1 92 ? 5.356 -14.133 -9.936 1.00 60.81 92 LYS A C 1
ATOM 670 O O . LYS A 1 92 ? 5.507 -15.133 -9.254 1.00 60.81 92 LYS A O 1
ATOM 675 N N . PHE A 1 93 ? 5.085 -12.933 -9.425 1.00 65.06 93 PHE A N 1
ATOM 676 C CA . PHE A 1 93 ? 4.896 -12.668 -7.999 1.00 65.06 93 PHE A CA 1
ATOM 677 C C . PHE A 1 93 ? 3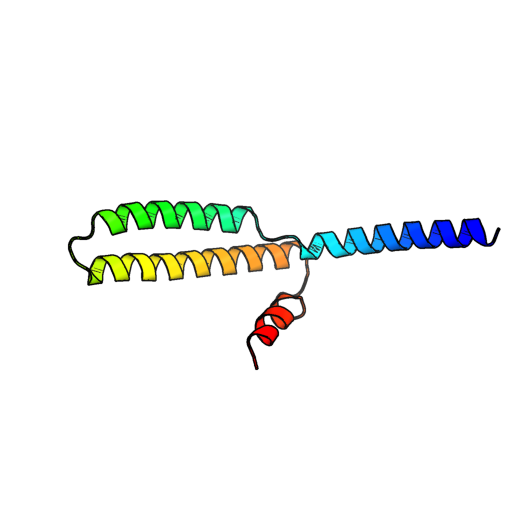.618 -13.323 -7.465 1.00 65.06 93 PHE A C 1
ATOM 679 O O . PHE A 1 93 ? 3.646 -13.936 -6.414 1.00 65.06 93 PHE A O 1
ATOM 686 N N . ALA A 1 94 ? 2.500 -13.269 -8.197 1.00 67.19 94 ALA A N 1
ATOM 687 C CA . ALA A 1 94 ? 1.289 -13.992 -7.799 1.00 67.19 94 ALA A CA 1
ATOM 688 C C . ALA A 1 94 ? 1.508 -15.516 -7.786 1.00 67.19 94 ALA A C 1
ATOM 690 O O . ALA A 1 94 ? 1.084 -16.195 -6.856 1.00 67.19 94 ALA A O 1
ATOM 691 N N . LEU A 1 95 ? 2.219 -16.044 -8.788 1.00 68.12 95 LEU A N 1
ATOM 692 C CA . LEU A 1 95 ? 2.563 -17.463 -8.867 1.00 68.12 95 LEU A CA 1
ATOM 693 C C . LEU A 1 95 ? 3.524 -17.912 -7.757 1.00 68.12 95 LEU A C 1
ATOM 695 O O . LEU A 1 95 ? 3.463 -19.074 -7.387 1.00 68.12 95 LEU A O 1
ATOM 699 N N . SER A 1 96 ? 4.351 -17.033 -7.174 1.00 68.94 96 SER A N 1
ATOM 700 C CA . SER A 1 96 ? 5.198 -17.413 -6.029 1.00 68.94 96 SER A CA 1
ATOM 701 C C . SER A 1 96 ? 4.422 -17.646 -4.728 1.00 68.94 96 SER A C 1
ATOM 703 O O . SER A 1 96 ? 5.008 -18.116 -3.760 1.00 68.94 96 SER A O 1
ATOM 705 N N . PHE A 1 97 ? 3.128 -17.310 -4.685 1.00 72.06 97 PHE A N 1
ATOM 706 C CA . PHE A 1 97 ? 2.233 -17.649 -3.571 1.00 72.06 97 PHE A CA 1
ATOM 707 C C . PHE A 1 97 ? 1.394 -18.908 -3.836 1.00 72.06 97 PHE A C 1
ATOM 709 O O . PHE A 1 97 ? 0.593 -19.287 -2.982 1.00 72.06 97 PHE A O 1
ATOM 716 N N . VAL A 1 98 ? 1.555 -19.551 -4.998 1.00 65.75 98 VAL A N 1
ATOM 717 C CA . VAL A 1 98 ? 0.977 -20.870 -5.281 1.00 65.75 98 VAL A CA 1
ATOM 718 C C . VAL A 1 98 ? 2.052 -21.920 -4.948 1.00 65.75 98 VAL A C 1
ATOM 720 O O . VAL A 1 98 ? 3.176 -21.757 -5.424 1.00 65.75 98 VAL A O 1
ATOM 723 N N . PRO A 1 99 ? 1.758 -22.921 -4.096 1.00 61.22 99 PRO A N 1
ATOM 724 C CA . PRO A 1 99 ? 2.730 -23.925 -3.654 1.00 61.22 99 PRO A CA 1
ATOM 725 C C . PRO A 1 99 ? 3.179 -24.879 -4.767 1.00 61.22 99 PRO A C 1
ATOM 727 O O . PRO A 1 99 ? 2.394 -25.106 -5.718 1.00 61.22 99 PRO A O 1
#

Mean predicted aligned error: 10.97 Å